Protein AF-A0A1J4YE32-F1 (afdb_monomer)

Sequence (112 aa):
MLFRIHAYPIDRDEATELGLNIERTTDTLEKAIHQLYEDYATTMKLGQPFHPDELLGGREFSDVSIPGAFVESTDLTYEFTFAGKVQKSIRNNQPALDLNLNTQVWIKKEEK

pLDDT: mean 80.47, std 10.14, range [36.84, 91.62]

Mean predicted aligned error: 10.13 Å

Foldseek 3Di:
DDDDDDPDDQDPVNCVVVVHDDDDDDPVVVVVVVVVVVVVCVVQVPPDPDDCVVQCVPPQKHKDKGFDDWDDDPVWIKTWIFIWMWGFDQDPNDTDIDTGGDDTDIDTDDDD

Nearest PDB structures (foldseek):
  4m4d-assembly1_A  TM=4.508E-01  e=2.017E+00  Mus musculus
  2laf-assembly1_A  TM=4.812E-01  e=4.127E+00  Escherichia coli K-12
  3wz4-assembly5_E  TM=2.951E-01  e=2.560E+00  Legionella pneumophila
  2bng-assembly1_B  TM=3.566E-01  e=5.904E+00  Mycobacterium tuberculosis H37Rv
  1ozb-assembly1_A  TM=3.121E-01  e=6.267E+00  Haemophilus influenzae

Secondary structure (DSSP, 8-state):
------SSPPPHHHHHHTT-------HHHHHHHHHHHHHHHHHTTTTS---HHHHHTT-SEEEEEEEEEEEEETTEEEEEEEEEEEEEEEETTEEEEEEEEEEEEEEEEPP-

Structure (mmCIF, N/CA/C/O backbone):
data_AF-A0A1J4YE32-F1
#
_entry.id   AF-A0A1J4YE32-F1
#
loop_
_atom_site.group_PDB
_atom_site.id
_atom_site.type_symbol
_atom_site.label_atom_id
_atom_site.label_alt_id
_atom_site.label_comp_id
_atom_site.label_asym_id
_atom_site.label_entity_id
_atom_site.label_seq_id
_atom_site.pdbx_PDB_ins_code
_atom_site.Cartn_x
_atom_site.Cartn_y
_atom_site.Cartn_z
_atom_site.occupancy
_atom_site.B_iso_or_equiv
_atom_site.auth_seq_id
_atom_site.auth_comp_id
_atom_site.auth_asym_id
_atom_site.auth_atom_id
_atom_site.pdbx_PDB_model_num
ATOM 1 N N . MET A 1 1 ? -36.013 13.691 -2.689 1.00 36.84 1 MET A N 1
ATOM 2 C CA . MET A 1 1 ? -35.073 13.348 -1.604 1.00 36.84 1 MET A CA 1
ATOM 3 C C . MET A 1 1 ? -33.673 13.597 -2.147 1.00 36.84 1 MET A C 1
ATOM 5 O O . MET A 1 1 ? -33.276 12.911 -3.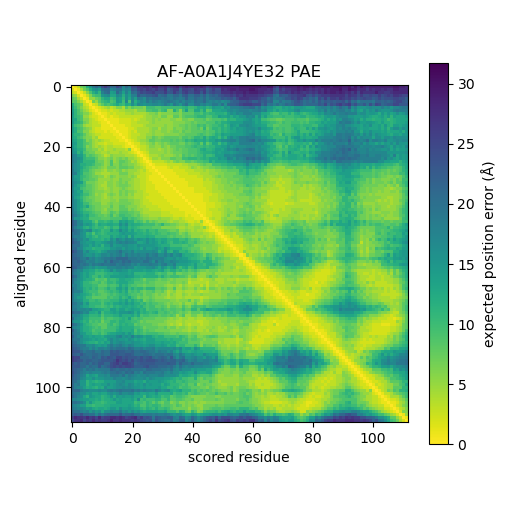075 1.00 36.84 1 MET A O 1
ATOM 9 N N . LEU A 1 2 ? -33.008 14.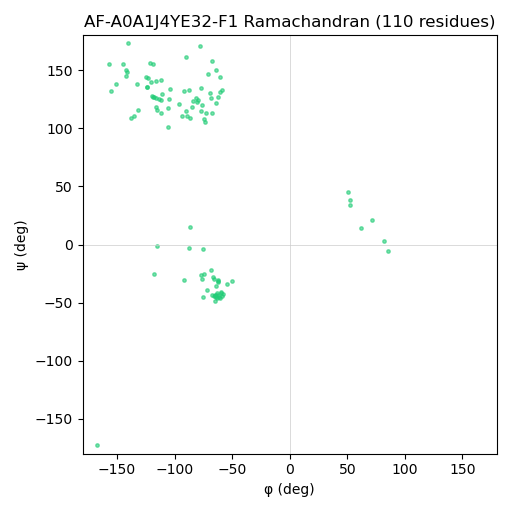667 -1.709 1.00 41.62 2 LEU A N 1
ATOM 10 C CA . LEU A 1 2 ? -31.658 15.033 -2.155 1.00 41.62 2 LEU A CA 1
ATOM 11 C C . LEU A 1 2 ? -30.665 14.416 -1.168 1.00 41.62 2 LEU A C 1
ATOM 13 O O . LEU A 1 2 ? -30.622 14.841 -0.016 1.00 41.62 2 LEU A O 1
ATOM 17 N N . PHE A 1 3 ? -29.896 13.417 -1.599 1.00 43.22 3 PHE A N 1
ATOM 18 C CA . PHE A 1 3 ? -28.713 12.990 -0.857 1.00 43.22 3 PHE A CA 1
ATOM 19 C C . PHE A 1 3 ? -27.692 14.128 -0.946 1.00 43.22 3 PHE A C 1
ATOM 21 O O . PHE A 1 3 ? -27.237 14.462 -2.040 1.00 43.22 3 PHE A O 1
ATOM 28 N N . ARG A 1 4 ? -27.379 14.782 0.178 1.00 55.16 4 ARG A N 1
ATOM 29 C CA . ARG A 1 4 ? -26.259 15.726 0.216 1.00 55.16 4 ARG A CA 1
ATOM 30 C C . ARG A 1 4 ? -24.978 14.903 0.179 1.00 55.16 4 ARG A C 1
ATOM 32 O O . ARG A 1 4 ? -24.701 14.148 1.103 1.00 55.16 4 ARG A O 1
ATOM 39 N N . ILE A 1 5 ? -24.234 15.019 -0.912 1.00 61.75 5 ILE A N 1
ATOM 40 C CA . ILE A 1 5 ? -22.884 14.474 -1.004 1.00 61.75 5 ILE A CA 1
ATOM 41 C C . ILE A 1 5 ? -21.986 15.442 -0.234 1.00 61.75 5 ILE A C 1
ATOM 43 O O . ILE A 1 5 ? -21.869 16.608 -0.612 1.00 61.75 5 ILE A O 1
ATOM 47 N N . HIS A 1 6 ? -21.400 14.979 0.867 1.00 64.12 6 HIS A N 1
ATOM 48 C CA . HIS A 1 6 ? -20.390 15.737 1.596 1.00 64.12 6 HIS A CA 1
ATOM 49 C C . HIS A 1 6 ? -19.079 15.656 0.806 1.00 64.12 6 HIS A C 1
ATOM 51 O O . HIS A 1 6 ? -18.588 14.569 0.515 1.00 64.12 6 HIS A O 1
ATOM 57 N N . ALA A 1 7 ? -18.553 16.809 0.390 1.00 69.06 7 ALA A N 1
ATOM 58 C CA . ALA A 1 7 ? -17.332 16.908 -0.418 1.00 69.06 7 ALA A CA 1
ATOM 59 C C . ALA A 1 7 ? -16.048 16.929 0.434 1.00 69.06 7 ALA A C 1
ATOM 61 O O . ALA A 1 7 ? -14.988 17.312 -0.056 1.00 69.06 7 ALA A O 1
ATOM 62 N N . TYR A 1 8 ? -16.147 16.561 1.710 1.00 77.38 8 TYR A N 1
ATOM 63 C CA . TYR A 1 8 ? -15.035 16.504 2.647 1.00 77.38 8 TYR A CA 1
ATOM 64 C C . TYR A 1 8 ? -15.230 15.332 3.623 1.00 77.38 8 TYR A C 1
ATOM 66 O O . TYR A 1 8 ? -16.367 14.884 3.813 1.00 77.38 8 TYR A O 1
ATOM 74 N N . PRO A 1 9 ? -14.140 14.804 4.206 1.00 78.69 9 PRO A N 1
ATOM 75 C CA . PRO A 1 9 ? -14.226 13.777 5.236 1.00 78.69 9 PRO A CA 1
ATOM 76 C C . PRO A 1 9 ? -14.960 14.326 6.462 1.00 78.69 9 PRO A C 1
ATOM 78 O O . PRO A 1 9 ? -14.569 15.366 6.981 1.00 78.69 9 PRO A O 1
ATOM 81 N N . ILE A 1 10 ? -15.995 13.622 6.915 1.00 80.81 10 ILE A N 1
ATOM 82 C CA . ILE A 1 10 ? -16.710 13.935 8.157 1.00 80.81 10 ILE A CA 1
ATOM 83 C C . ILE A 1 10 ? -15.930 13.296 9.304 1.00 80.81 10 ILE A C 1
ATOM 85 O O . ILE A 1 10 ? -15.694 12.082 9.285 1.00 80.81 10 ILE A O 1
ATOM 89 N N . ASP A 1 11 ? -15.515 14.093 10.283 1.00 84.50 11 ASP A N 1
ATOM 90 C CA . ASP A 1 11 ? -14.851 13.566 11.474 1.00 84.50 11 ASP A CA 1
ATOM 91 C C . ASP A 1 11 ? -15.860 12.959 12.470 1.00 84.50 11 ASP A C 1
ATOM 93 O O . ASP A 1 11 ? -17.080 13.040 12.308 1.00 84.50 11 ASP A O 1
ATOM 97 N N . ARG A 1 12 ? -15.360 12.275 13.505 1.00 83.50 12 ARG A N 1
ATOM 98 C CA . ARG A 1 12 ? -16.240 11.621 14.488 1.00 83.50 12 ARG A CA 1
ATOM 99 C C . ARG A 1 12 ? -17.036 12.625 15.324 1.00 83.50 12 ARG A C 1
ATOM 101 O O . ARG A 1 12 ? -18.111 12.275 15.809 1.00 83.50 12 ARG A O 1
ATOM 108 N N . ASP A 1 13 ? -16.530 13.832 15.531 1.00 85.38 13 ASP A N 1
ATOM 109 C CA . ASP A 1 13 ? -17.232 14.830 16.330 1.00 85.38 13 ASP A CA 1
ATOM 110 C C . ASP A 1 13 ? -18.399 15.408 15.515 1.00 85.38 13 ASP A C 1
ATOM 112 O O . ASP A 1 13 ? -19.540 15.379 15.974 1.00 85.38 13 ASP A O 1
ATOM 116 N N . GLU A 1 14 ? -18.169 15.753 14.249 1.00 84.88 14 GLU A N 1
ATOM 117 C CA . GLU A 1 14 ? -19.198 16.189 13.304 1.00 84.88 14 GLU A CA 1
ATOM 118 C C . GLU A 1 14 ? -20.245 15.096 13.047 1.00 84.88 14 GLU A C 1
ATOM 120 O O . GLU A 1 14 ? -21.448 15.352 13.061 1.00 84.88 14 GLU A O 1
ATOM 125 N N . ALA A 1 15 ? -19.828 13.841 12.872 1.00 86.38 15 ALA A N 1
ATOM 126 C CA . ALA A 1 15 ? -20.770 12.738 12.714 1.00 86.38 15 ALA A CA 1
ATOM 127 C C . ALA A 1 15 ? -21.656 12.548 13.969 1.00 86.38 15 ALA A C 1
ATOM 129 O O . ALA A 1 15 ? -22.821 12.159 13.839 1.00 86.38 15 ALA A O 1
ATOM 130 N N . THR A 1 16 ? -21.144 12.868 15.168 1.00 85.62 16 THR A N 1
ATOM 131 C CA . THR A 1 16 ? -21.934 12.843 16.412 1.00 85.62 16 THR A CA 1
ATOM 132 C C . THR A 1 16 ? -22.991 13.944 16.381 1.00 85.62 16 THR A C 1
ATOM 134 O O . THR A 1 16 ? -24.153 13.694 16.702 1.00 85.62 16 THR A O 1
ATOM 137 N N . GLU A 1 17 ? -22.617 15.147 15.938 1.00 87.12 17 GLU A N 1
ATOM 138 C CA . GLU A 1 17 ? -23.539 16.276 15.762 1.00 87.12 17 GLU A CA 1
ATOM 139 C C . GLU A 1 17 ? -24.629 15.988 14.717 1.00 87.12 17 GLU A C 1
ATOM 141 O O . GLU A 1 17 ? -25.773 16.421 14.869 1.00 87.12 17 GLU A O 1
ATOM 146 N N . LEU A 1 18 ? -24.309 15.193 13.692 1.00 86.94 18 LEU A N 1
ATOM 147 C CA . LEU A 1 18 ? -25.256 14.723 12.675 1.00 86.94 18 LEU A CA 1
ATOM 148 C C . LEU A 1 18 ? -26.193 13.606 13.171 1.00 86.94 18 LEU A C 1
ATOM 150 O O . LEU A 1 18 ? -27.081 13.179 12.429 1.00 86.94 18 LEU A O 1
ATOM 154 N N . GLY A 1 19 ? -26.017 13.126 14.406 1.00 86.31 19 GLY A N 1
ATOM 155 C CA . GLY A 1 19 ? -26.807 12.036 14.978 1.00 86.31 19 GLY A CA 1
ATOM 156 C C . GLY A 1 19 ? -26.500 10.669 14.363 1.00 86.31 19 GLY A C 1
ATOM 157 O O . GLY A 1 19 ? -27.338 9.766 14.431 1.00 86.31 19 GLY A O 1
ATOM 158 N N . LEU A 1 20 ? -25.327 10.507 13.739 1.00 84.38 20 LEU A N 1
ATOM 159 C CA . LEU A 1 20 ? -24.868 9.208 13.261 1.00 84.38 20 LEU A CA 1
ATOM 160 C C . LEU A 1 20 ? -24.484 8.328 14.453 1.00 84.38 20 LEU A C 1
ATOM 162 O O . LEU A 1 20 ? -24.004 8.804 15.480 1.00 84.38 20 LEU A O 1
ATOM 166 N N . ASN A 1 21 ? -24.702 7.021 14.315 1.00 83.94 21 ASN A N 1
ATOM 167 C CA . ASN A 1 21 ? -24.302 6.074 15.345 1.00 83.94 21 ASN A CA 1
ATOM 168 C C . ASN A 1 21 ? -22.781 5.888 15.293 1.00 83.94 21 ASN A C 1
ATOM 170 O O . ASN A 1 21 ? -22.270 5.276 14.354 1.00 83.94 21 ASN A O 1
ATOM 174 N N . ILE A 1 22 ? -22.072 6.435 16.279 1.00 82.62 22 ILE A N 1
ATOM 175 C CA . ILE A 1 22 ? -20.615 6.344 16.378 1.00 82.62 22 ILE A CA 1
ATOM 176 C C . ILE A 1 22 ? -20.241 5.525 17.594 1.00 82.62 22 ILE A C 1
ATOM 178 O O . ILE A 1 22 ? -20.591 5.856 18.725 1.00 82.62 22 ILE A O 1
ATOM 182 N N . GLU A 1 23 ? -19.442 4.497 17.352 1.00 82.62 23 GLU A N 1
ATOM 183 C CA . GLU A 1 23 ? -18.766 3.759 18.402 1.00 82.62 23 GLU A CA 1
ATOM 184 C C . GLU A 1 23 ? -17.347 4.309 18.565 1.00 82.62 23 GLU A C 1
ATOM 186 O O . GLU A 1 23 ? -16.556 4.337 17.619 1.00 82.62 23 GLU A O 1
ATOM 191 N N . ARG A 1 24 ? -17.025 4.790 19.770 1.00 80.19 24 ARG A N 1
ATOM 192 C CA . ARG A 1 24 ? -15.660 5.197 20.112 1.00 80.19 24 ARG A CA 1
ATOM 193 C C . ARG A 1 24 ? -14.902 3.968 20.594 1.00 80.19 24 ARG A C 1
ATOM 195 O O . ARG A 1 24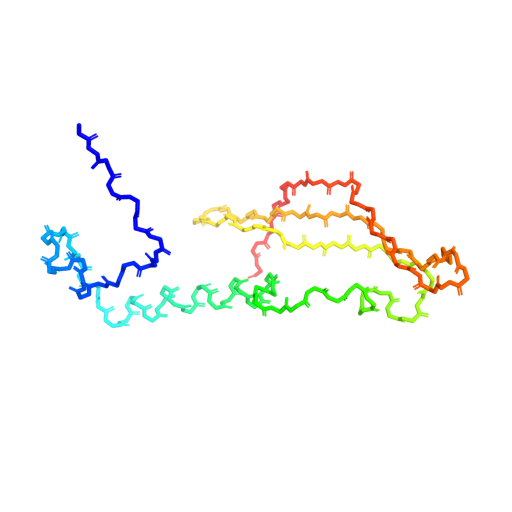 ? -15.167 3.450 21.676 1.00 80.19 24 ARG A O 1
ATOM 202 N N . THR A 1 25 ? -13.964 3.507 19.780 1.00 80.94 25 THR A N 1
ATOM 203 C CA . THR A 1 25 ? -13.030 2.445 20.152 1.00 80.94 25 THR A CA 1
ATOM 204 C C . THR A 1 25 ? -12.072 2.904 21.248 1.00 80.94 25 THR A C 1
ATOM 206 O O . THR A 1 25 ? -11.843 4.097 21.443 1.00 80.94 25 THR A O 1
ATOM 209 N N . THR A 1 26 ? -11.502 1.949 21.983 1.00 88.81 26 THR A N 1
ATOM 210 C CA . THR A 1 26 ? -10.463 2.247 22.974 1.00 88.81 26 THR A CA 1
ATOM 211 C C . THR A 1 26 ? -9.216 2.814 22.293 1.00 88.81 26 THR A C 1
ATOM 213 O O . THR A 1 26 ? -8.894 2.434 21.167 1.00 88.81 26 THR A O 1
ATOM 216 N N . ASP A 1 27 ? -8.473 3.667 23.003 1.00 86.44 27 ASP A N 1
ATOM 217 C CA . ASP A 1 27 ? -7.221 4.268 22.509 1.00 86.44 27 ASP A CA 1
ATOM 218 C C . ASP A 1 27 ? -6.211 3.204 22.032 1.00 86.44 27 ASP A C 1
ATOM 220 O O . ASP A 1 27 ? -5.500 3.390 21.049 1.00 86.44 27 ASP A O 1
ATOM 224 N N . THR A 1 28 ? -6.190 2.033 22.678 1.00 90.12 28 THR A N 1
ATOM 225 C CA . THR A 1 28 ? -5.346 0.903 22.267 1.00 90.12 28 THR A CA 1
ATOM 226 C C . THR A 1 28 ? -5.726 0.353 20.892 1.00 90.12 28 THR A C 1
ATOM 228 O O . THR A 1 28 ? -4.842 0.095 20.076 1.00 90.12 28 THR A O 1
ATOM 231 N N . LEU A 1 29 ? -7.022 0.168 20.624 1.00 88.69 29 LEU A N 1
ATOM 232 C CA . LEU A 1 29 ? -7.496 -0.360 19.344 1.00 88.69 29 LEU A CA 1
ATOM 233 C C . LEU A 1 29 ? -7.337 0.675 18.228 1.00 88.69 29 LEU A C 1
ATOM 235 O O . LEU A 1 29 ? -6.929 0.332 17.124 1.00 88.69 29 LEU A O 1
ATOM 239 N N . GLU A 1 30 ? -7.597 1.945 18.528 1.00 86.31 30 GLU A N 1
ATOM 240 C CA . GLU A 1 30 ? -7.396 3.038 17.579 1.00 86.31 30 GLU A CA 1
ATOM 241 C C . GLU A 1 30 ? -5.935 3.144 17.133 1.00 86.31 30 GLU A C 1
ATOM 243 O O . GLU A 1 30 ? -5.660 3.182 15.935 1.00 86.31 30 GLU A O 1
ATOM 248 N N . LYS A 1 31 ? -4.991 3.078 18.079 1.00 89.69 31 LYS A N 1
ATOM 249 C CA . LYS A 1 31 ? -3.557 3.037 17.768 1.00 89.69 31 LYS A CA 1
ATOM 250 C C . LYS A 1 31 ? -3.174 1.833 16.918 1.00 89.69 31 LYS A C 1
ATOM 252 O O . LYS A 1 31 ? -2.372 1.983 16.004 1.00 89.69 31 LYS A O 1
ATOM 257 N N . ALA A 1 32 ? -3.739 0.658 17.194 1.00 91.12 32 ALA A N 1
ATOM 258 C CA . ALA A 1 32 ? -3.463 -0.542 16.407 1.00 91.12 32 ALA A CA 1
ATOM 259 C C . ALA A 1 32 ? -3.965 -0.410 14.958 1.00 91.12 32 ALA A C 1
ATOM 261 O O . ALA A 1 32 ? -3.239 -0.749 14.028 1.00 91.12 32 ALA A O 1
ATOM 262 N N . ILE A 1 33 ? -5.172 0.132 14.760 1.00 88.56 33 ILE A N 1
ATOM 263 C CA . ILE A 1 33 ? -5.731 0.393 13.424 1.00 88.56 33 ILE A CA 1
ATOM 264 C C . ILE A 1 33 ? -4.885 1.432 12.681 1.00 88.56 33 ILE A C 1
ATOM 266 O O . ILE A 1 33 ? -4.590 1.254 11.500 1.00 88.56 33 ILE A O 1
ATOM 270 N N . HIS A 1 34 ? -4.473 2.502 13.367 1.00 89.19 34 HIS A N 1
ATOM 271 C CA . HIS A 1 34 ? -3.614 3.528 12.776 1.00 89.19 34 HIS A CA 1
ATOM 272 C C . HIS A 1 34 ? -2.259 2.937 12.375 1.00 89.19 34 HIS A C 1
ATOM 274 O O . HIS A 1 34 ? -1.813 3.150 11.254 1.00 89.19 34 HIS A O 1
ATOM 280 N N . GLN A 1 35 ? -1.628 2.146 13.244 1.00 91.62 35 GLN A N 1
ATOM 281 C CA . GLN A 1 35 ? -0.349 1.505 12.936 1.00 91.62 35 GLN A CA 1
ATOM 282 C C . GLN A 1 35 ? -0.453 0.600 11.705 1.00 91.62 35 GLN A C 1
ATOM 284 O O . GLN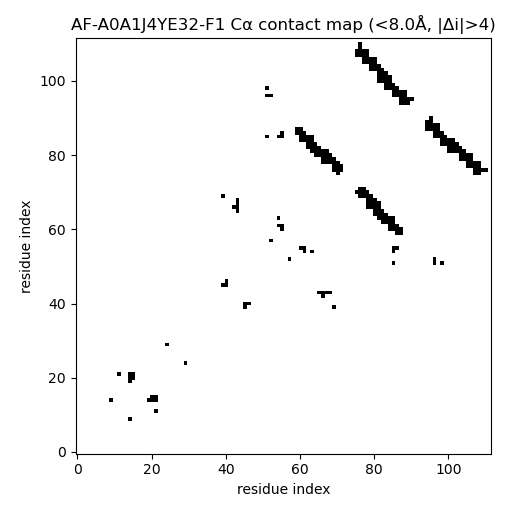 A 1 35 ? 0.382 0.693 10.813 1.00 91.62 35 GLN A O 1
ATOM 289 N N . LEU A 1 36 ? -1.516 -0.203 11.617 1.00 89.25 36 LEU A N 1
ATOM 290 C CA . LEU A 1 36 ? -1.771 -1.052 10.456 1.00 89.25 36 LEU A CA 1
ATOM 291 C C . LEU A 1 36 ? -1.874 -0.226 9.163 1.00 89.25 36 LEU A C 1
ATOM 293 O O . LEU A 1 36 ? -1.304 -0.587 8.134 1.00 89.25 36 LEU A O 1
ATOM 297 N N . TYR A 1 37 ? -2.571 0.911 9.217 1.00 88.44 37 TYR A N 1
ATOM 298 C CA . TYR A 1 37 ? -2.639 1.836 8.090 1.00 88.44 37 T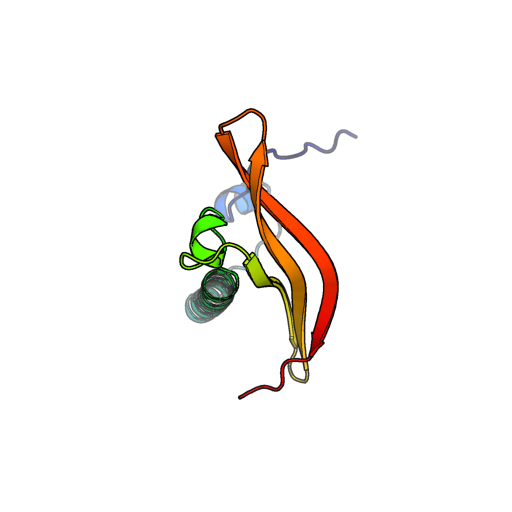YR A CA 1
ATOM 299 C C . TYR A 1 37 ? -1.256 2.382 7.701 1.00 88.44 37 TYR A C 1
ATOM 301 O O . TYR A 1 37 ? -0.929 2.391 6.516 1.00 88.44 37 TYR A O 1
ATOM 309 N N . GLU A 1 38 ? -0.437 2.806 8.665 1.00 89.88 38 GLU A N 1
ATOM 310 C CA . GLU A 1 38 ? 0.911 3.337 8.405 1.00 89.88 38 GLU A CA 1
ATOM 311 C C . GLU A 1 38 ? 1.845 2.277 7.809 1.00 89.88 38 GLU A C 1
ATOM 313 O O . GLU A 1 38 ? 2.651 2.580 6.924 1.00 89.88 38 GLU A O 1
ATOM 318 N N . ASP A 1 39 ? 1.708 1.021 8.233 1.00 89.38 39 ASP A N 1
ATOM 319 C CA . ASP A 1 39 ? 2.484 -0.102 7.708 1.00 89.38 39 ASP A CA 1
ATOM 320 C C . ASP A 1 39 ? 2.148 -0.356 6.228 1.00 89.38 39 ASP A C 1
ATOM 322 O O . ASP A 1 39 ? 3.050 -0.478 5.384 1.00 89.38 39 ASP A O 1
ATOM 326 N N . TYR A 1 40 ? 0.858 -0.345 5.870 1.00 87.44 40 TYR A N 1
ATOM 327 C CA . TYR A 1 40 ? 0.435 -0.423 4.469 1.00 87.44 40 TYR A CA 1
ATOM 328 C C . TYR A 1 40 ? 0.850 0.813 3.676 1.00 87.44 40 TYR A C 1
ATOM 330 O O . TYR A 1 40 ? 1.363 0.679 2.564 1.00 87.44 40 TYR A O 1
ATOM 338 N N . ALA A 1 41 ? 0.671 2.011 4.235 1.00 86.75 41 ALA A N 1
ATOM 339 C CA . ALA A 1 41 ? 1.045 3.261 3.589 1.00 86.75 41 ALA A CA 1
ATOM 340 C C . ALA A 1 41 ? 2.542 3.299 3.278 1.00 86.75 41 ALA A C 1
ATOM 342 O O . ALA A 1 41 ? 2.933 3.665 2.171 1.00 86.75 41 ALA A O 1
ATOM 343 N N . THR A 1 42 ? 3.376 2.828 4.200 1.00 87.00 42 THR A N 1
ATOM 344 C CA . THR A 1 42 ? 4.821 2.707 4.002 1.00 87.00 42 THR A CA 1
ATOM 345 C C . THR A 1 42 ? 5.145 1.687 2.914 1.00 87.00 42 THR A C 1
ATOM 347 O O . THR A 1 42 ? 5.903 1.983 1.988 1.00 87.00 42 THR A O 1
ATOM 350 N N . THR A 1 43 ? 4.542 0.499 2.984 1.00 83.69 43 THR A N 1
ATOM 351 C CA . THR A 1 43 ? 4.803 -0.601 2.041 1.00 83.69 43 THR A CA 1
ATOM 352 C C . THR A 1 43 ? 4.398 -0.238 0.613 1.00 83.69 43 THR A C 1
ATOM 354 O O . THR A 1 43 ? 5.130 -0.500 -0.342 1.00 83.69 43 THR A O 1
ATOM 357 N N . MET A 1 44 ? 3.250 0.416 0.464 1.00 84.00 44 MET A N 1
ATOM 358 C CA . MET A 1 44 ? 2.710 0.861 -0.819 1.00 84.00 44 MET A CA 1
ATOM 359 C C . MET A 1 44 ? 3.214 2.244 -1.246 1.00 84.00 44 MET A C 1
ATOM 361 O O . MET A 1 44 ? 2.866 2.716 -2.327 1.00 84.00 44 MET A O 1
ATOM 365 N N . LYS A 1 45 ? 4.024 2.903 -0.407 1.00 83.50 45 LYS A N 1
ATOM 366 C CA . LYS A 1 45 ? 4.479 4.289 -0.584 1.00 83.50 45 LYS A CA 1
ATOM 367 C C . LYS A 1 45 ? 3.322 5.277 -0.818 1.00 83.50 45 LYS A C 1
ATOM 369 O O . LYS A 1 45 ? 3.443 6.214 -1.609 1.00 83.50 45 LYS A O 1
ATOM 374 N N . LEU A 1 46 ? 2.194 5.078 -0.129 1.00 78.88 46 LEU A N 1
ATOM 375 C CA . LEU A 1 46 ? 1.051 5.992 -0.173 1.00 78.88 46 LEU A CA 1
ATOM 376 C C . LEU A 1 46 ? 1.484 7.371 0.340 1.00 78.88 46 LEU A C 1
ATOM 378 O O . LEU A 1 46 ? 2.125 7.491 1.380 1.00 78.88 46 LEU A O 1
ATOM 382 N N . GLY A 1 47 ? 1.158 8.420 -0.413 1.00 74.50 47 GLY A N 1
ATOM 383 C CA . GLY A 1 47 ? 1.527 9.799 -0.075 1.00 74.50 47 GLY A CA 1
ATOM 384 C C . GLY A 1 47 ? 2.918 10.238 -0.547 1.00 74.50 47 GLY A C 1
ATOM 385 O O . GLY A 1 47 ? 3.228 11.424 -0.450 1.00 74.50 47 GLY A O 1
ATOM 386 N N . GLN A 1 48 ? 3.733 9.342 -1.114 1.00 78.56 48 GLN A N 1
ATOM 387 C CA . GLN A 1 48 ? 4.961 9.737 -1.806 1.00 78.56 48 GLN A CA 1
ATOM 388 C C . GLN A 1 48 ? 4.658 10.046 -3.280 1.00 78.56 48 GLN A C 1
ATOM 390 O O . GLN A 1 48 ? 3.965 9.262 -3.937 1.00 78.56 48 GLN A O 1
ATOM 395 N N . PRO A 1 49 ? 5.156 11.167 -3.836 1.00 78.25 49 PRO A N 1
ATOM 396 C CA . PRO A 1 49 ? 5.025 11.426 -5.260 1.00 78.25 49 PRO A CA 1
ATOM 397 C C . PRO A 1 49 ? 5.689 10.309 -6.066 1.00 78.25 49 PRO A C 1
ATOM 399 O O . PRO A 1 49 ? 6.819 9.904 -5.796 1.00 78.25 49 PRO A O 1
ATOM 402 N N . PHE A 1 50 ? 4.984 9.809 -7.076 1.00 77.06 50 PHE A N 1
ATOM 403 C CA . PHE A 1 50 ? 5.525 8.784 -7.953 1.00 77.06 50 PHE A CA 1
ATOM 404 C C . PHE A 1 50 ? 6.571 9.407 -8.887 1.00 77.06 50 PHE A C 1
ATOM 406 O O . PHE A 1 50 ? 6.216 10.120 -9.827 1.00 77.06 50 PHE A O 1
ATOM 413 N N . HIS A 1 51 ? 7.854 9.144 -8.622 1.00 78.00 51 HIS A N 1
ATOM 414 C CA . HIS A 1 51 ? 8.986 9.593 -9.434 1.00 78.00 51 HIS A CA 1
ATOM 415 C C . HIS A 1 51 ? 9.566 8.425 -10.244 1.00 78.00 51 HIS A C 1
ATOM 417 O O . HIS A 1 51 ? 10.330 7.616 -9.716 1.00 78.00 51 HIS A O 1
ATOM 423 N N . PRO A 1 52 ? 9.246 8.316 -11.543 1.00 71.31 52 PRO A N 1
ATOM 424 C CA . PRO A 1 52 ? 9.681 7.176 -12.342 1.00 71.31 52 PRO A CA 1
ATOM 425 C C . PRO A 1 52 ? 11.197 7.135 -12.591 1.00 71.31 52 PRO A C 1
ATOM 427 O O . PRO A 1 52 ? 11.747 6.070 -12.863 1.00 71.31 52 PRO A O 1
ATOM 430 N N . ASP A 1 53 ? 11.880 8.278 -12.487 1.00 72.00 53 ASP A N 1
ATOM 431 C CA . ASP A 1 53 ? 13.338 8.366 -12.623 1.00 72.00 53 ASP A CA 1
ATOM 432 C C . ASP A 1 53 ? 14.069 7.555 -11.541 1.00 72.00 53 ASP A C 1
ATOM 434 O O . ASP A 1 53 ? 15.126 6.976 -11.804 1.00 72.00 53 ASP A O 1
ATOM 438 N N . GLU A 1 54 ? 13.479 7.437 -10.347 1.00 77.25 54 GLU A N 1
ATOM 439 C CA . GLU A 1 54 ? 14.018 6.602 -9.268 1.00 77.25 54 GLU A CA 1
ATOM 440 C C . GLU A 1 54 ? 13.991 5.111 -9.636 1.00 77.25 54 GLU A C 1
ATOM 442 O O . GLU A 1 54 ? 14.871 4.352 -9.228 1.00 77.25 54 GLU A O 1
ATOM 447 N N . LEU A 1 55 ? 13.026 4.690 -10.461 1.00 73.75 55 LEU A N 1
ATOM 448 C CA . LEU A 1 55 ? 12.860 3.297 -10.893 1.00 73.75 55 LEU A CA 1
ATOM 449 C C . LEU A 1 55 ? 13.903 2.874 -11.936 1.00 73.75 55 LEU A C 1
ATOM 451 O O . LEU A 1 55 ? 14.223 1.688 -12.055 1.00 73.75 55 LEU A O 1
ATOM 455 N N . LEU A 1 56 ? 14.441 3.835 -12.693 1.00 75.06 56 LEU A N 1
ATOM 456 C CA . LEU A 1 56 ? 15.484 3.588 -13.685 1.00 75.06 56 LEU A CA 1
ATOM 457 C C . LEU A 1 56 ? 16.857 3.376 -13.041 1.00 75.06 56 LEU A C 1
ATOM 459 O O . LEU A 1 56 ? 17.691 2.669 -13.607 1.00 75.06 56 LEU A O 1
ATOM 463 N N . GLY A 1 57 ? 17.125 3.981 -11.876 1.00 71.38 57 GLY A N 1
ATOM 464 C CA . GLY A 1 57 ? 18.412 3.846 -11.182 1.00 71.38 57 GLY A CA 1
ATOM 465 C C . GLY A 1 57 ? 19.621 4.166 -12.075 1.00 71.38 57 GLY A C 1
ATOM 466 O O . GLY A 1 57 ? 20.650 3.499 -11.985 1.00 71.38 57 GLY A O 1
ATOM 467 N N . GLY A 1 58 ? 19.468 5.120 -13.001 1.00 71.00 58 GLY A N 1
ATOM 468 C CA . GLY A 1 58 ? 20.492 5.499 -13.982 1.00 71.00 58 GLY A CA 1
ATOM 469 C C . GLY A 1 58 ? 20.589 4.616 -15.236 1.00 71.00 58 GLY A C 1
ATOM 470 O O . GLY A 1 58 ? 21.453 4.870 -16.072 1.00 71.00 58 GLY A O 1
ATOM 471 N N . ARG A 1 59 ? 19.726 3.606 -15.402 1.00 77.31 59 ARG A N 1
ATOM 472 C CA . ARG A 1 59 ? 19.654 2.756 -16.607 1.00 77.31 59 ARG A CA 1
ATOM 473 C C . ARG A 1 59 ? 18.683 3.330 -17.641 1.00 77.31 59 ARG A C 1
ATOM 475 O O . ARG A 1 59 ? 17.826 4.145 -17.317 1.00 77.31 59 ARG A O 1
ATOM 482 N N . GLU A 1 60 ? 18.804 2.894 -18.895 1.00 76.69 60 GLU A N 1
ATOM 483 C CA . GLU A 1 60 ? 17.864 3.288 -19.960 1.00 76.69 60 GLU A CA 1
ATOM 484 C C . GLU A 1 60 ? 16.531 2.535 -19.893 1.00 76.69 60 GLU A C 1
ATOM 486 O O . GLU A 1 60 ? 15.509 3.065 -20.326 1.00 76.69 60 GLU A O 1
ATOM 491 N N . PHE A 1 61 ? 16.528 1.325 -19.326 1.00 80.81 61 PHE A N 1
ATOM 492 C CA . PHE A 1 61 ? 15.336 0.509 -19.118 1.00 80.81 61 PHE A CA 1
ATOM 493 C C . PHE A 1 61 ? 15.393 -0.221 -17.769 1.00 80.81 61 PHE A C 1
ATOM 495 O O . PHE A 1 61 ? 16.474 -0.592 -17.301 1.00 80.81 61 PHE A O 1
ATOM 502 N N . SER A 1 62 ? 14.230 -0.439 -17.154 1.00 82.69 62 SER A N 1
ATOM 503 C CA . SER A 1 62 ? 14.082 -1.193 -15.904 1.00 82.69 62 SER A CA 1
ATOM 504 C C . SER A 1 62 ? 12.709 -1.867 -15.834 1.00 82.69 62 SER A C 1
ATOM 506 O O . SER A 1 62 ? 11.701 -1.259 -16.201 1.00 82.69 62 SER A O 1
ATOM 508 N N . ASP A 1 63 ? 12.663 -3.116 -15.372 1.00 83.88 63 ASP A N 1
ATOM 509 C CA . ASP A 1 63 ? 11.411 -3.783 -15.007 1.00 83.88 63 ASP A CA 1
ATOM 510 C C . ASP A 1 63 ? 10.944 -3.262 -13.643 1.00 83.88 63 ASP A C 1
ATOM 512 O O . ASP A 1 63 ? 11.735 -3.136 -12.706 1.00 83.88 63 ASP A O 1
ATOM 516 N N . VAL A 1 64 ? 9.655 -2.953 -13.528 1.00 84.50 64 VAL A N 1
ATOM 517 C CA . VAL A 1 64 ? 9.062 -2.386 -12.313 1.00 84.50 64 VAL A CA 1
ATOM 518 C C . VAL A 1 64 ? 7.901 -3.236 -11.832 1.00 84.50 64 VAL A C 1
ATOM 520 O O . VAL A 1 64 ? 7.141 -3.784 -12.628 1.00 84.50 64 VAL A O 1
ATOM 523 N N . SER A 1 65 ? 7.771 -3.326 -10.512 1.00 84.88 65 SER A N 1
ATOM 524 C CA . SER A 1 65 ? 6.706 -4.038 -9.815 1.00 84.88 65 SER A CA 1
ATOM 525 C C . SER A 1 65 ? 6.218 -3.144 -8.684 1.00 84.88 65 SER A C 1
ATOM 527 O O . SER A 1 65 ? 6.965 -2.877 -7.745 1.00 84.88 65 SER A O 1
ATOM 529 N N . ILE A 1 66 ? 4.998 -2.632 -8.811 1.00 85.88 66 ILE A N 1
ATOM 530 C CA . ILE A 1 66 ? 4.435 -1.611 -7.928 1.00 85.88 66 ILE A CA 1
ATOM 531 C C . ILE A 1 66 ? 3.224 -2.214 -7.201 1.00 85.88 66 ILE A C 1
ATOM 533 O O . ILE A 1 66 ? 2.262 -2.604 -7.870 1.00 85.88 66 ILE A O 1
ATOM 537 N N . PRO A 1 67 ? 3.245 -2.307 -5.860 1.00 85.06 67 PRO A N 1
ATOM 538 C CA . PRO A 1 67 ? 2.086 -2.738 -5.087 1.00 85.06 67 PRO A CA 1
ATOM 539 C C . PRO A 1 67 ? 0.985 -1.671 -5.138 1.00 85.06 67 PRO A C 1
ATOM 541 O O . PRO A 1 67 ? 1.232 -0.487 -4.923 1.00 85.06 67 PRO A O 1
ATOM 544 N N . GLY A 1 68 ? -0.234 -2.100 -5.449 1.00 82.69 68 GLY A N 1
ATOM 545 C CA . GLY A 1 68 ? -1.392 -1.243 -5.703 1.00 82.69 68 GLY A CA 1
ATOM 546 C C . GLY A 1 68 ? -2.552 -1.423 -4.734 1.00 82.69 68 GLY A C 1
ATOM 547 O O . GLY A 1 68 ? -3.325 -0.492 -4.530 1.00 82.69 68 GLY A O 1
ATOM 548 N N . ALA A 1 69 ? -2.665 -2.600 -4.122 1.00 85.25 69 ALA A N 1
ATOM 549 C CA . ALA A 1 69 ? -3.609 -2.878 -3.047 1.00 85.25 69 ALA A CA 1
ATOM 550 C C . ALA A 1 69 ? -3.114 -4.062 -2.214 1.00 85.25 69 ALA A C 1
ATOM 552 O O . ALA A 1 69 ? -2.402 -4.923 -2.728 1.00 85.25 69 ALA A O 1
ATOM 553 N N . PHE A 1 70 ? -3.545 -4.128 -0.959 1.00 85.81 70 PHE A N 1
ATOM 554 C CA . PHE A 1 70 ? -3.374 -5.294 -0.099 1.00 85.81 70 PHE A CA 1
ATOM 555 C C . PHE A 1 70 ? -4.732 -5.762 0.409 1.00 85.81 70 PHE A C 1
ATOM 557 O O . PHE A 1 70 ? -5.617 -4.955 0.690 1.00 85.81 70 PHE A O 1
ATOM 564 N N . VAL A 1 71 ? -4.887 -7.076 0.510 1.00 86.12 71 VAL A N 1
ATOM 565 C CA . VAL A 1 71 ? -6.012 -7.724 1.176 1.00 86.12 71 VAL A CA 1
ATOM 566 C C . VAL A 1 71 ? -5.433 -8.773 2.104 1.00 86.12 71 VAL A C 1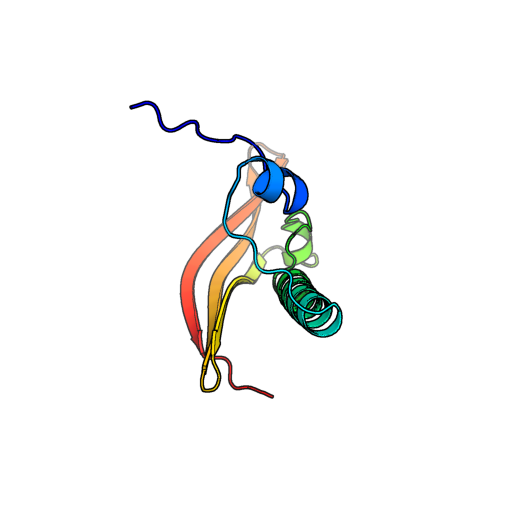
ATOM 568 O O . VAL A 1 71 ? -4.819 -9.737 1.646 1.00 86.12 71 VAL A O 1
ATOM 571 N N . GLU A 1 72 ? -5.644 -8.577 3.398 1.00 84.38 72 GLU A N 1
ATOM 572 C CA . GLU A 1 72 ? -5.183 -9.484 4.441 1.00 84.38 72 GLU A CA 1
ATOM 573 C C . GLU A 1 72 ? -6.364 -10.002 5.252 1.00 84.38 72 GLU A C 1
ATOM 575 O O . GLU A 1 72 ? -7.318 -9.284 5.555 1.00 84.38 72 GLU A O 1
ATOM 580 N N . SER A 1 73 ? -6.301 -11.283 5.581 1.00 83.00 73 SER A N 1
ATOM 581 C CA . SER A 1 73 ? -7.155 -11.935 6.561 1.00 83.00 73 SER A CA 1
ATOM 582 C C . SER A 1 73 ? -6.312 -12.927 7.354 1.00 83.00 73 SER A C 1
ATOM 584 O O . SER A 1 73 ? -5.170 -13.193 6.994 1.00 83.00 73 SER A O 1
ATOM 586 N N . THR A 1 74 ? -6.896 -13.521 8.390 1.00 82.06 74 THR A N 1
ATOM 587 C CA . THR A 1 74 ? -6.218 -14.463 9.290 1.00 82.06 74 THR A CA 1
ATOM 588 C C . THR A 1 74 ? -5.466 -15.591 8.572 1.00 82.06 74 THR A C 1
ATOM 590 O O . THR A 1 74 ? -4.438 -16.027 9.069 1.00 82.06 74 THR A O 1
ATOM 593 N N . ASP A 1 75 ? -5.946 -16.036 7.405 1.00 82.81 75 ASP A N 1
ATOM 594 C CA . ASP A 1 75 ? -5.371 -17.179 6.681 1.00 82.81 75 ASP A CA 1
ATOM 595 C C . ASP A 1 75 ? -4.745 -16.812 5.319 1.00 82.81 75 ASP A C 1
ATOM 597 O O . ASP A 1 75 ? -4.277 -17.689 4.582 1.00 82.81 75 ASP A O 1
ATOM 601 N N . LEU A 1 76 ? -4.797 -15.539 4.912 1.00 82.88 76 LEU A N 1
ATOM 602 C CA . LEU A 1 76 ? -4.374 -15.132 3.570 1.00 82.88 76 LEU A CA 1
ATOM 603 C C . LEU A 1 76 ? -3.946 -13.670 3.487 1.00 82.88 76 LEU A C 1
ATOM 605 O O . LEU A 1 76 ? -4.711 -12.775 3.829 1.00 82.88 76 LEU A O 1
ATOM 609 N N . THR A 1 77 ? -2.794 -13.456 2.858 1.00 85.94 77 THR A N 1
ATOM 610 C CA . THR A 1 7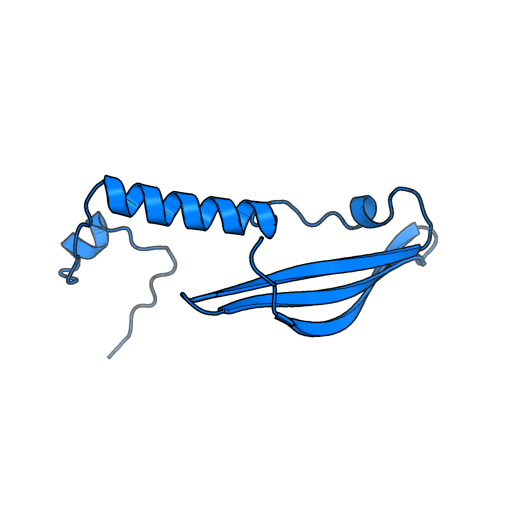7 ? -2.344 -12.147 2.387 1.00 85.94 77 THR A CA 1
ATOM 611 C C . THR A 1 77 ? -2.229 -12.169 0.872 1.00 85.94 77 THR A C 1
ATOM 613 O O . THR A 1 77 ? -1.543 -13.013 0.287 1.00 85.94 77 THR A O 1
ATOM 616 N N . TYR A 1 78 ? -2.888 -11.217 0.223 1.00 87.06 78 TYR A N 1
ATOM 617 C CA . TYR A 1 78 ? -2.768 -10.961 -1.204 1.00 87.06 78 TYR A CA 1
ATOM 618 C C . TYR A 1 78 ? -2.358 -9.513 -1.448 1.00 87.06 78 TYR A C 1
ATOM 620 O O . TYR A 1 78 ? -2.919 -8.584 -0.873 1.00 87.06 78 TYR A O 1
ATOM 628 N N . GLU A 1 79 ? -1.409 -9.327 -2.357 1.00 88.44 79 GLU A N 1
ATOM 629 C CA . GLU A 1 79 ? -1.004 -8.025 -2.876 1.00 88.44 79 GLU A CA 1
ATOM 630 C C . GLU A 1 79 ? -1.447 -7.937 -4.338 1.00 88.44 79 GLU A C 1
ATOM 632 O O . GLU A 1 79 ? -1.186 -8.841 -5.132 1.00 88.44 79 GLU A O 1
ATOM 637 N N . PHE A 1 80 ? -2.134 -6.862 -4.707 1.00 87.38 80 PHE A N 1
ATOM 638 C CA . PHE A 1 80 ? -2.378 -6.540 -6.105 1.00 87.38 80 PHE A CA 1
ATOM 639 C C . PHE A 1 80 ? -1.176 -5.782 -6.648 1.00 87.38 80 PHE A C 1
ATOM 641 O O . PHE A 1 80 ? -0.873 -4.685 -6.177 1.00 87.38 80 PHE A O 1
ATOM 648 N N . THR A 1 81 ? -0.504 -6.346 -7.644 1.00 87.06 81 THR A N 1
ATOM 649 C CA . THR A 1 81 ? 0.769 -5.822 -8.135 1.00 87.06 81 THR A CA 1
ATOM 650 C C . THR A 1 81 ? 0.657 -5.426 -9.603 1.00 87.06 81 THR A C 1
ATOM 652 O O . THR A 1 81 ? 0.248 -6.218 -10.459 1.00 87.06 81 THR A O 1
ATOM 655 N N . PHE A 1 82 ? 1.061 -4.193 -9.903 1.00 86.94 82 PHE A N 1
ATOM 656 C CA . PHE A 1 82 ? 1.243 -3.686 -11.257 1.00 86.94 82 PHE A CA 1
ATOM 657 C C . PHE A 1 82 ? 2.677 -3.962 -11.698 1.00 86.94 82 PHE A C 1
ATOM 659 O O . PHE A 1 82 ? 3.610 -3.396 -11.128 1.00 86.94 82 PHE A O 1
ATOM 666 N N . ALA A 1 83 ? 2.866 -4.801 -12.714 1.00 85.94 83 ALA A N 1
ATOM 667 C CA . ALA A 1 83 ? 4.190 -5.042 -13.280 1.00 85.94 83 ALA A CA 1
ATOM 668 C C . ALA A 1 83 ? 4.299 -4.487 -14.700 1.00 85.94 83 ALA A C 1
ATOM 670 O O . ALA A 1 83 ? 3.358 -4.537 -15.501 1.00 85.94 83 ALA A O 1
ATOM 671 N N . GLY A 1 84 ? 5.461 -3.930 -15.011 1.00 86.38 84 GLY A N 1
ATOM 672 C CA . GLY A 1 84 ? 5.672 -3.179 -16.234 1.00 86.38 84 GLY A CA 1
ATOM 673 C C . GLY A 1 84 ? 7.136 -2.899 -16.517 1.00 86.38 84 GLY A C 1
ATOM 674 O O . GLY A 1 84 ? 8.028 -3.389 -15.831 1.00 86.38 84 GLY A O 1
ATOM 675 N N . LYS A 1 85 ? 7.371 -2.089 -17.543 1.00 85.50 85 LYS A N 1
ATOM 676 C CA . LYS A 1 85 ? 8.695 -1.615 -17.933 1.00 85.50 85 LYS A CA 1
ATOM 677 C C . LYS A 1 85 ? 8.711 -0.101 -17.950 1.00 85.50 85 LYS A C 1
ATOM 679 O O . LYS A 1 85 ? 7.795 0.525 -18.478 1.00 85.50 85 LYS A O 1
ATOM 684 N N . VAL A 1 86 ? 9.774 0.463 -17.398 1.00 85.25 86 VAL A N 1
ATOM 685 C CA . VAL A 1 86 ? 10.104 1.876 -17.534 1.00 85.25 86 VAL A CA 1
ATOM 686 C C . VAL A 1 86 ? 11.249 2.011 -18.523 1.00 85.25 86 VAL A C 1
ATOM 688 O O . VAL A 1 86 ? 12.233 1.277 -18.437 1.00 85.25 86 VAL A O 1
ATOM 691 N N . GLN A 1 87 ? 11.121 2.951 -19.452 1.00 84.88 87 GLN A N 1
ATOM 692 C CA . GLN A 1 87 ? 12.107 3.254 -20.479 1.00 84.88 87 GLN A CA 1
ATOM 693 C C . GLN A 1 87 ? 12.337 4.762 -20.557 1.00 84.88 87 GLN A C 1
ATOM 695 O O . GLN A 1 87 ? 11.393 5.552 -20.598 1.00 84.88 87 GLN A O 1
ATOM 700 N N . LYS A 1 88 ? 13.599 5.167 -20.689 1.00 81.25 88 LYS A N 1
ATOM 701 C CA . LYS A 1 88 ? 13.944 6.526 -21.103 1.00 81.25 88 LYS A CA 1
ATOM 702 C C . LYS A 1 88 ? 13.800 6.641 -22.622 1.00 81.25 88 LYS A C 1
ATOM 704 O O . LYS A 1 88 ? 14.392 5.877 -23.376 1.00 81.25 88 LYS A O 1
ATOM 709 N N . SER A 1 89 ? 12.995 7.589 -23.082 1.00 77.88 89 SER A N 1
ATOM 710 C CA . SER A 1 89 ? 12.764 7.876 -24.499 1.00 77.88 89 SER A CA 1
ATOM 711 C C . SER A 1 89 ? 13.140 9.322 -24.800 1.00 77.88 89 SER A C 1
ATOM 713 O O . SER A 1 89 ? 13.093 10.182 -23.931 1.00 77.88 89 SER A O 1
ATOM 715 N N . ILE A 1 90 ? 13.468 9.635 -26.049 1.00 75.19 90 ILE A N 1
ATOM 716 C CA . ILE A 1 90 ? 13.592 11.025 -26.499 1.00 75.19 90 ILE A CA 1
ATOM 717 C C . ILE A 1 90 ? 12.365 11.323 -27.354 1.00 75.19 90 ILE A C 1
ATOM 719 O O . ILE A 1 90 ? 12.151 10.673 -28.375 1.00 75.19 90 ILE A O 1
ATOM 723 N N . ARG A 1 91 ? 11.527 12.271 -26.928 1.00 74.44 91 ARG A N 1
ATOM 724 C CA . ARG A 1 91 ? 10.385 12.765 -27.714 1.00 74.44 91 ARG A CA 1
ATOM 725 C C . ARG A 1 91 ? 10.601 14.255 -27.956 1.00 74.44 91 ARG A C 1
ATOM 727 O O . ARG A 1 91 ? 10.870 14.993 -27.018 1.00 74.44 91 ARG A O 1
ATOM 734 N N . ASN A 1 92 ? 10.535 14.694 -29.213 1.00 75.50 92 ASN A N 1
ATOM 735 C CA . ASN A 1 92 ? 10.747 16.096 -29.607 1.00 75.50 92 ASN A CA 1
ATOM 736 C C . ASN A 1 92 ? 12.039 16.723 -29.040 1.00 75.50 92 ASN A C 1
ATOM 738 O O . ASN A 1 92 ? 12.024 17.841 -28.533 1.00 75.50 92 ASN A O 1
ATOM 742 N N . ASN A 1 93 ? 13.162 15.999 -29.115 1.00 75.50 93 ASN A N 1
ATOM 743 C CA . ASN A 1 93 ? 14.461 16.444 -28.592 1.00 75.50 93 ASN A CA 1
ATOM 744 C C . ASN A 1 93 ? 14.504 16.691 -27.067 1.00 75.50 93 ASN A C 1
ATOM 746 O O . ASN A 1 93 ? 15.459 17.290 -26.573 1.00 75.50 93 ASN A O 1
ATOM 750 N N . GLN A 1 94 ? 13.503 16.217 -26.318 1.00 74.38 94 GLN A N 1
ATOM 751 C CA . GLN A 1 94 ? 13.456 16.273 -24.860 1.00 74.38 94 GLN A CA 1
ATOM 752 C C . GLN A 1 94 ? 13.467 14.854 -24.270 1.00 74.38 94 GLN A C 1
ATOM 754 O O . GLN A 1 94 ? 12.841 13.948 -24.835 1.00 74.38 94 GLN A O 1
ATOM 759 N N . PRO A 1 95 ? 14.181 14.629 -23.150 1.00 73.19 95 PRO A N 1
ATOM 760 C CA . PRO A 1 95 ? 14.099 13.373 -22.423 1.00 73.19 95 PRO A CA 1
ATOM 761 C C . PRO A 1 95 ? 12.678 13.207 -21.876 1.00 73.19 95 PRO A C 1
ATOM 763 O O . PRO A 1 95 ? 12.176 14.048 -21.137 1.00 73.19 95 PRO A O 1
ATOM 766 N N . ALA A 1 96 ? 12.038 12.117 -22.268 1.00 78.44 96 ALA A N 1
ATOM 767 C CA . ALA A 1 96 ? 10.745 11.667 -21.793 1.00 78.44 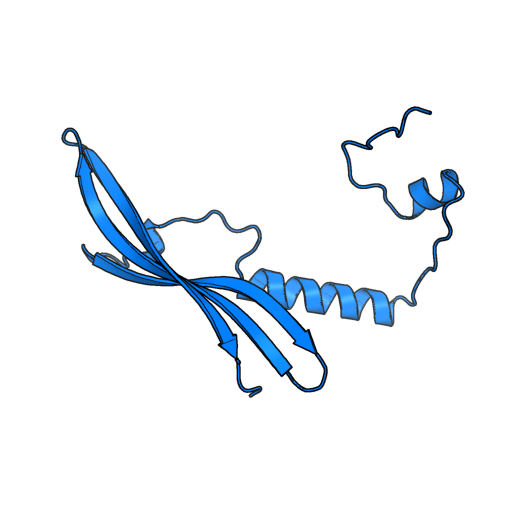96 ALA A CA 1
ATOM 768 C C . ALA A 1 96 ? 10.917 10.300 -21.133 1.00 78.44 96 ALA A C 1
ATOM 770 O O . ALA A 1 96 ? 11.836 9.544 -21.454 1.00 78.44 96 ALA A O 1
ATOM 771 N N . LEU A 1 97 ? 10.016 9.966 -20.223 1.00 77.94 97 LEU A N 1
ATOM 772 C CA . LEU A 1 97 ? 10.007 8.668 -19.577 1.00 77.94 97 LEU A CA 1
ATOM 773 C C . LEU A 1 97 ? 8.698 7.965 -19.919 1.00 77.94 97 LEU A C 1
ATOM 775 O O . LEU A 1 97 ? 7.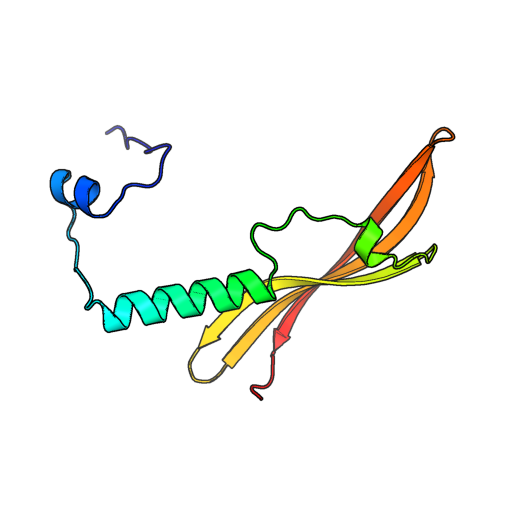617 8.537 -19.791 1.00 77.94 97 LEU A O 1
ATOM 779 N N . ASP A 1 98 ? 8.828 6.750 -20.433 1.00 82.00 98 ASP A N 1
ATOM 780 C CA . ASP A 1 98 ? 7.724 5.901 -20.852 1.00 82.00 98 ASP A CA 1
ATOM 781 C C . ASP A 1 98 ? 7.548 4.798 -19.805 1.00 82.00 98 ASP A C 1
ATOM 783 O O . ASP A 1 98 ? 8.510 4.108 -19.459 1.00 82.00 98 ASP A O 1
ATOM 787 N N . LEU A 1 99 ? 6.340 4.675 -19.259 1.00 82.38 99 LEU A N 1
ATOM 788 C CA . LEU A 1 99 ? 5.963 3.613 -18.333 1.00 82.38 99 LEU A CA 1
ATOM 789 C C . LEU A 1 99 ? 4.887 2.769 -19.007 1.00 82.38 99 LEU A C 1
ATOM 791 O O . LEU A 1 99 ? 3.774 3.239 -19.241 1.00 82.38 99 LEU A O 1
ATOM 795 N N . ASN A 1 100 ? 5.212 1.506 -19.259 1.00 84.06 100 ASN A N 1
ATOM 796 C CA . ASN A 1 100 ? 4.286 0.542 -19.824 1.00 84.06 100 ASN A CA 1
ATOM 797 C C . ASN A 1 100 ? 3.950 -0.531 -18.785 1.00 84.06 100 ASN A C 1
ATOM 799 O O . ASN A 1 100 ? 4.817 -1.310 -18.389 1.00 84.06 100 ASN A O 1
ATOM 803 N N . LEU A 1 101 ? 2.696 -0.558 -18.330 1.00 83.44 101 LEU A N 1
ATOM 804 C CA . LEU A 1 101 ? 2.186 -1.571 -17.409 1.00 83.44 101 LEU A CA 1
ATOM 805 C C . LEU A 1 101 ? 1.638 -2.750 -18.213 1.00 83.44 101 LEU A C 1
ATOM 807 O O . LEU A 1 101 ? 0.606 -2.637 -18.870 1.00 83.44 101 LEU A O 1
ATOM 811 N N . ASN A 1 102 ? 2.326 -3.886 -18.136 1.00 84.00 102 ASN A N 1
ATOM 812 C CA . ASN A 1 102 ? 2.016 -5.064 -18.942 1.00 84.00 102 ASN A CA 1
ATOM 813 C C . ASN A 1 102 ? 1.058 -6.022 -18.228 1.00 84.00 102 ASN A C 1
ATOM 815 O O . ASN A 1 102 ? 0.291 -6.728 -18.879 1.00 84.00 102 ASN A O 1
ATOM 819 N N . THR A 1 103 ? 1.112 -6.080 -16.895 1.00 86.12 103 THR A N 1
ATOM 820 C CA . THR A 1 103 ? 0.349 -7.053 -16.105 1.00 86.12 103 THR A CA 1
ATOM 821 C C . THR A 1 103 ? -0.176 -6.446 -14.814 1.00 86.12 103 THR A C 1
ATOM 823 O O . THR A 1 103 ? 0.499 -5.637 -14.178 1.00 86.12 103 THR A O 1
ATOM 826 N N . GLN A 1 104 ? -1.368 -6.884 -14.412 1.00 89.94 104 GLN A N 1
ATOM 827 C CA . GLN A 1 104 ? -2.030 -6.482 -13.172 1.00 89.94 104 GLN A CA 1
ATOM 828 C C . GLN A 1 104 ? -2.643 -7.738 -12.562 1.00 89.94 104 GLN A C 1
ATOM 830 O O . GLN A 1 104 ? -3.562 -8.319 -13.144 1.00 89.94 104 GLN A O 1
ATOM 835 N N . VAL A 1 105 ? -2.075 -8.222 -11.460 1.00 90.44 105 VAL A N 1
ATOM 836 C CA . VAL A 1 105 ? -2.436 -9.531 -10.901 1.00 90.44 105 VAL A CA 1
ATOM 837 C C . VAL A 1 105 ? -2.448 -9.505 -9.380 1.00 90.44 105 VAL A C 1
ATOM 839 O O . VAL A 1 105 ? -1.688 -8.771 -8.753 1.00 90.44 105 VAL A O 1
ATOM 842 N N . TRP A 1 106 ? -3.299 -10.345 -8.795 1.00 87.50 106 TRP A N 1
ATOM 843 C CA . TRP A 1 106 ? -3.251 -10.666 -7.373 1.00 87.50 106 TRP A CA 1
ATOM 844 C C . TRP A 1 106 ? -2.177 -11.722 -7.129 1.00 87.50 106 TRP A C 1
ATOM 846 O O . TRP A 1 106 ? -2.229 -12.811 -7.702 1.00 87.50 106 TRP A O 1
ATOM 856 N N . ILE A 1 107 ? -1.216 -11.401 -6.272 1.00 87.19 107 ILE A N 1
ATOM 857 C CA . ILE A 1 107 ? -0.125 -12.282 -5.873 1.00 87.19 107 ILE A CA 1
ATOM 858 C C . ILE A 1 107 ? -0.337 -12.646 -4.408 1.00 87.19 107 ILE A C 1
ATOM 860 O O . ILE A 1 107 ? -0.438 -11.769 -3.551 1.00 87.19 107 ILE A O 1
ATOM 864 N N . LYS A 1 108 ? -0.398 -13.946 -4.109 1.00 85.69 108 LYS A N 1
ATOM 865 C CA . LYS A 1 108 ? -0.407 -14.422 -2.725 1.00 85.69 108 LYS A CA 1
ATOM 866 C C . LYS A 1 108 ? 0.963 -14.141 -2.105 1.00 85.69 108 LYS A C 1
ATOM 868 O O . LYS A 1 108 ? 1.975 -14.564 -2.663 1.00 85.69 108 LYS A O 1
ATOM 873 N N . LYS A 1 109 ? 1.001 -13.451 -0.968 1.00 80.19 109 LYS A N 1
ATOM 874 C CA . LYS A 1 109 ? 2.214 -13.347 -0.150 1.00 80.19 109 LYS A CA 1
ATOM 875 C C . LYS A 1 109 ? 2.179 -14.475 0.870 1.00 80.19 109 LYS A C 1
ATOM 877 O O . LYS A 1 109 ? 1.154 -14.713 1.503 1.00 80.19 109 LYS A O 1
ATOM 882 N N . GLU A 1 110 ? 3.286 -15.191 0.989 1.00 65.94 110 GLU A N 1
ATOM 883 C CA . GLU A 1 110 ? 3.494 -16.076 2.129 1.00 65.94 110 GLU A CA 1
ATOM 884 C C . GLU A 1 110 ? 3.979 -15.207 3.291 1.00 65.94 110 GLU A C 1
ATOM 886 O O . GLU A 1 110 ? 4.898 -14.400 3.121 1.00 65.94 110 GLU A O 1
ATOM 891 N N . GLU A 1 111 ? 3.292 -15.306 4.428 1.00 57.53 111 GLU A N 1
ATOM 892 C CA . GLU A 1 111 ? 3.658 -14.607 5.659 1.00 57.53 111 GLU A CA 1
ATOM 893 C C . GLU A 1 111 ? 5.061 -15.060 6.105 1.00 57.53 111 GLU A C 1
ATOM 895 O O . GLU A 1 111 ? 5.450 -16.209 5.873 1.00 57.53 111 GLU A O 1
ATOM 900 N N . LYS A 1 112 ? 5.846 -14.139 6.668 1.00 44.16 112 LYS A N 1
ATOM 901 C CA . LYS A 1 112 ? 7.250 -14.363 7.029 1.00 44.16 112 LYS A CA 1
ATOM 902 C C . LYS A 1 112 ? 7.404 -14.764 8.487 1.00 44.16 112 LYS A C 1
ATOM 904 O O . LYS A 1 112 ? 6.753 -14.114 9.329 1.00 44.16 112 LYS A O 1
#

Radius of gyration: 20.63 Å; Cα contacts (8 Å, |Δi|>4): 133; chains: 1; bounding box: 56×34×53 Å

Solvent-accessible surface area (backbone atoms only — not comparable to full-atom values): 7068 Å² total; per-residue (Å²): 137,82,83,80,80,73,96,60,89,77,49,74,68,58,36,49,77,71,68,50,94,77,84,86,71,54,72,70,57,49,51,52,55,50,49,54,50,50,54,51,28,60,76,52,45,61,92,57,83,90,59,69,69,69,65,29,73,89,47,61,59,30,80,46,76,43,61,75,48,78,50,76,54,101,90,47,39,34,35,32,35,42,30,29,40,39,34,65,42,74,54,95,94,35,89,38,78,47,77,48,77,77,44,77,48,80,40,77,50,81,87,132